Protein AF-A0A963IAZ7-F1 (afdb_monomer)

Nearest PDB structures (foldseek):
  5xg2-assembly1_A  TM=4.457E-01  e=1.368E-01  Pyrococcus yayanosii CH1
  3ja6-assembly1_I  TM=7.762E-01  e=6.039E+00  Escherichia coli
  7n6g-assembly1_3I  TM=4.933E-01  e=3.853E+00  Chlamydomonas reinhardtii
  8cqn-assembly1_B  TM=4.942E-01  e=5.664E+00  Borreliella burgdorferi B31

Sequence (107 aa):
PERSADKAARKADRAQAAAERQAQLAARRPLLKEADTLERKLAGWQAEKDGLDARLADPALYADSGKALLADLLKQQAELAAGMEAAELRWLEVHEALDALDAGVSD

Mean predicted aligned error: 5.57 Å

Solvent-accessible surface area (backbone atoms only — not comparable to full-atom values): 5883 Å² total; per-residue (Å²): 113,66,73,58,51,54,55,47,50,59,50,50,53,53,52,50,57,50,51,52,53,50,50,50,54,62,65,43,53,61,44,56,52,48,42,55,50,42,52,54,48,48,56,51,50,50,55,51,47,54,54,49,51,60,55,71,66,41,72,72,41,77,39,88,91,20,49,68,61,46,52,53,52,52,50,50,52,52,55,49,50,56,50,44,53,55,44,51,54,51,40,52,55,40,49,53,54,50,50,53,64,48,56,73,70,76,114

Radius of gyration: 25.83 Å; Cα contacts (8 Å, |Δi|>4): 39; chains: 1; bounding box: 61×17×74 Å

pLDDT: mean 92.7, std 9.27, range [46.81, 98.75]

Structure (mmCIF, N/CA/C/O backbone):
data_AF-A0A963IAZ7-F1
#
_entry.id   AF-A0A963IAZ7-F1
#
loop_
_atom_site.group_PDB
_atom_site.id
_atom_site.type_symbol
_atom_site.label_atom_id
_atom_site.label_alt_id
_atom_site.label_comp_id
_atom_site.label_asym_id
_atom_site.label_entity_id
_atom_site.label_seq_id
_atom_site.pdbx_PDB_ins_code
_atom_site.Cartn_x
_atom_site.Cartn_y
_atom_site.Cartn_z
_atom_site.occupancy
_atom_site.B_iso_or_equiv
_atom_site.auth_seq_id
_atom_site.auth_comp_id
_atom_site.auth_asym_id
_atom_site.auth_atom_id
_atom_site.pdbx_PDB_model_num
ATOM 1 N N . PRO A 1 1 ? -37.256 1.481 43.733 1.00 65.31 1 PRO A N 1
ATOM 2 C CA . PRO A 1 1 ? -35.995 2.261 43.615 1.00 65.31 1 PRO A CA 1
ATOM 3 C C . PRO A 1 1 ? -34.920 1.461 42.863 1.00 65.31 1 PRO A C 1
ATOM 5 O O . PRO A 1 1 ? -34.454 1.921 41.829 1.00 65.31 1 PRO A O 1
ATOM 8 N N . GLU A 1 2 ? -34.632 0.227 43.295 1.00 66.88 2 GLU A N 1
ATOM 9 C CA . GLU A 1 2 ? -33.607 -0.649 42.687 1.00 66.88 2 GLU A CA 1
ATOM 10 C C . GLU A 1 2 ? -33.863 -0.989 41.208 1.00 66.88 2 GLU A C 1
ATOM 12 O O . GLU A 1 2 ? -32.992 -0.783 40.372 1.00 66.88 2 GLU A O 1
ATOM 17 N N . ARG A 1 3 ? -35.097 -1.355 40.823 1.00 73.00 3 ARG A N 1
ATOM 18 C CA . ARG A 1 3 ? -35.445 -1.623 39.405 1.00 73.00 3 ARG A CA 1
ATOM 19 C C . ARG A 1 3 ? -35.225 -0.430 38.463 1.00 73.00 3 ARG A C 1
ATOM 21 O O . ARG A 1 3 ? -35.055 -0.619 37.261 1.00 73.00 3 ARG A O 1
ATOM 28 N N . SER A 1 4 ? -35.275 0.798 38.983 1.00 76.38 4 SER A N 1
ATOM 29 C CA . SER A 1 4 ? -35.010 2.007 38.192 1.00 76.38 4 SER A CA 1
ATOM 30 C C . SER A 1 4 ? -33.510 2.250 38.026 1.00 76.38 4 SER A C 1
ATOM 32 O O . SER A 1 4 ? -33.094 2.712 36.965 1.00 76.38 4 SER A O 1
ATOM 34 N N . ALA A 1 5 ? -32.710 1.907 39.041 1.00 78.88 5 ALA A N 1
ATOM 35 C CA . ALA A 1 5 ? -31.253 1.968 38.987 1.00 78.88 5 ALA A CA 1
ATOM 36 C C . ALA A 1 5 ? -30.694 0.918 38.008 1.00 78.88 5 ALA A C 1
ATOM 38 O O . ALA A 1 5 ? -29.917 1.271 37.126 1.00 78.88 5 ALA A O 1
ATOM 39 N N . ASP A 1 6 ? -31.208 -0.317 38.043 1.00 85.56 6 ASP A N 1
ATOM 40 C CA . ASP A 1 6 ? -30.862 -1.380 37.082 1.00 85.56 6 ASP A CA 1
ATOM 41 C C . ASP A 1 6 ? -31.161 -0.990 35.629 1.00 85.56 6 ASP A C 1
ATOM 43 O O . ASP A 1 6 ? -30.393 -1.270 34.706 1.00 85.56 6 ASP A O 1
ATOM 47 N N . LYS A 1 7 ? -32.300 -0.326 35.396 1.00 85.56 7 LYS A N 1
ATOM 48 C CA . LYS A 1 7 ? -32.687 0.128 34.055 1.00 85.56 7 LYS A CA 1
ATOM 49 C C . LYS A 1 7 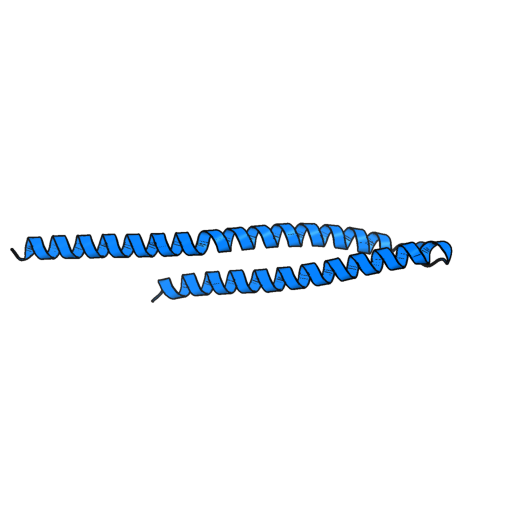? -31.776 1.249 33.550 1.00 85.56 7 LYS A C 1
ATOM 51 O O . LYS A 1 7 ? -31.504 1.307 32.349 1.00 85.56 7 LYS A O 1
ATOM 56 N N . ALA A 1 8 ? -31.327 2.128 34.447 1.00 87.25 8 ALA A N 1
ATOM 57 C CA . ALA A 1 8 ? -30.383 3.194 34.135 1.00 87.25 8 ALA A CA 1
ATOM 58 C C . ALA A 1 8 ? -28.985 2.634 33.829 1.00 87.25 8 ALA A C 1
ATOM 60 O O . ALA A 1 8 ? -28.422 3.003 32.800 1.00 87.25 8 ALA A O 1
ATOM 61 N N . ALA A 1 9 ? -28.492 1.680 34.629 1.00 89.38 9 ALA A N 1
ATOM 62 C CA . ALA A 1 9 ? -27.217 0.993 34.403 1.00 89.38 9 ALA A CA 1
ATOM 63 C C . ALA A 1 9 ? -27.180 0.307 33.027 1.00 89.38 9 ALA A C 1
ATOM 65 O O . ALA A 1 9 ? -26.381 0.673 32.173 1.00 89.38 9 ALA A O 1
ATOM 66 N N . ARG A 1 10 ? -28.177 -0.532 32.710 1.00 90.75 10 ARG A N 1
ATOM 67 C CA . ARG A 1 10 ? -28.272 -1.191 31.388 1.00 90.75 10 ARG A CA 1
ATOM 68 C C . ARG A 1 10 ? -28.386 -0.214 30.213 1.00 90.75 10 ARG A C 1
ATOM 70 O O . ARG A 1 10 ? -28.097 -0.563 29.067 1.00 90.75 10 ARG A O 1
ATOM 77 N N . LYS A 1 11 ? -28.926 0.990 30.433 1.00 90.88 11 LYS A N 1
ATOM 78 C CA . LYS A 1 11 ? -28.972 2.036 29.398 1.00 90.88 11 LYS A CA 1
ATOM 79 C C . LYS A 1 11 ? -27.588 2.659 29.204 1.00 90.88 11 LYS A C 1
ATOM 81 O O . LYS A 1 11 ? -27.221 2.875 28.052 1.00 90.88 11 LYS A O 1
ATOM 86 N N . ALA A 1 12 ? -26.861 2.918 30.288 1.00 91.44 12 ALA A N 1
ATOM 87 C CA . ALA A 1 12 ? -25.490 3.411 30.241 1.00 91.44 12 ALA A CA 1
ATOM 88 C C . ALA A 1 12 ? -24.565 2.406 29.538 1.00 91.44 12 ALA A C 1
ATOM 90 O O . ALA A 1 12 ? -23.913 2.790 28.573 1.00 91.44 12 ALA A O 1
ATOM 91 N N . ASP A 1 13 ? -24.631 1.118 29.892 1.00 91.56 13 ASP A N 1
ATOM 92 C CA . ASP A 1 13 ? -23.811 0.062 29.274 1.00 91.56 13 ASP A CA 1
ATOM 93 C C . ASP A 1 13 ? -24.028 -0.021 27.757 1.00 91.56 13 ASP A C 1
ATOM 95 O O . ASP A 1 13 ? -23.089 -0.099 26.968 1.00 91.56 13 ASP A O 1
ATOM 99 N N . ARG A 1 14 ? -25.289 0.063 27.310 1.00 91.94 14 ARG A N 1
ATOM 100 C CA . ARG A 1 14 ? -25.610 0.061 25.873 1.00 91.94 14 ARG A CA 1
ATOM 101 C C . ARG A 1 14 ? -25.107 1.303 25.148 1.00 91.94 14 ARG A C 1
ATOM 103 O O . ARG A 1 14 ? -24.723 1.194 23.986 1.00 91.94 14 ARG A O 1
ATOM 110 N N . ALA A 1 15 ? -25.159 2.466 25.795 1.00 93.56 15 ALA A N 1
ATOM 111 C CA . ALA A 1 15 ? -24.646 3.705 25.222 1.00 93.56 15 ALA A CA 1
ATOM 112 C C . ALA A 1 15 ? -23.117 3.657 25.103 1.00 93.56 15 ALA A C 1
ATOM 114 O O . ALA A 1 15 ? -22.587 4.007 24.052 1.00 93.56 15 ALA A O 1
ATOM 115 N N . GLN A 1 16 ? -22.443 3.141 26.132 1.00 92.62 16 GLN A N 1
ATOM 116 C CA . GLN A 1 16 ? -20.998 2.943 26.154 1.00 92.62 16 GLN A CA 1
ATOM 117 C C . GLN A 1 16 ? -20.551 1.989 25.038 1.00 92.62 16 GLN A C 1
ATOM 119 O O . GLN A 1 16 ? -19.769 2.377 24.174 1.00 92.62 16 GLN A O 1
ATOM 124 N N . ALA A 1 17 ? -21.167 0.807 24.948 1.00 90.50 17 ALA A N 1
ATOM 125 C CA . ALA A 1 17 ? -20.854 -0.160 23.896 1.00 90.50 17 ALA A CA 1
ATOM 126 C C . ALA A 1 17 ? -21.144 0.380 22.479 1.00 90.50 17 ALA A C 1
ATOM 128 O O . ALA A 1 17 ? -20.495 0.000 21.505 1.00 90.50 17 ALA A O 1
ATOM 129 N N . ALA A 1 18 ? -22.146 1.254 22.318 1.00 92.50 18 ALA A N 1
ATOM 130 C CA . ALA A 1 18 ? -22.413 1.907 21.036 1.00 92.50 18 ALA A CA 1
ATOM 131 C C . ALA A 1 18 ? -21.342 2.948 20.679 1.00 92.50 18 ALA A C 1
ATOM 133 O O . ALA A 1 18 ? -20.943 3.015 19.516 1.00 92.50 18 ALA A O 1
ATOM 134 N N . ALA A 1 19 ? -20.873 3.724 21.658 1.00 93.69 19 ALA A N 1
ATOM 135 C CA . ALA A 1 19 ? 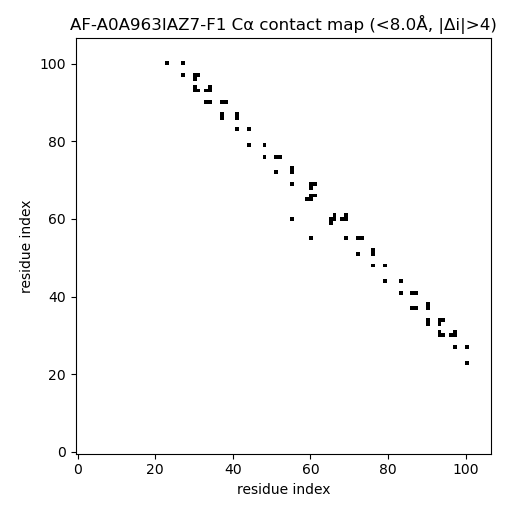-19.803 4.698 21.473 1.00 93.69 19 ALA A CA 1
ATOM 136 C C . ALA A 1 19 ? -18.473 4.016 21.118 1.00 93.69 19 ALA A C 1
ATOM 138 O O . ALA A 1 19 ? -17.803 4.450 20.184 1.00 93.69 19 ALA A O 1
ATOM 139 N N . GLU A 1 20 ? -18.139 2.907 21.781 1.00 92.25 20 GLU A N 1
ATOM 140 C CA . GLU A 1 20 ? -16.943 2.102 21.487 1.00 92.25 20 GLU A CA 1
ATOM 141 C C . GLU A 1 20 ? -16.960 1.573 20.049 1.00 92.25 20 GLU A C 1
ATOM 143 O O . GLU A 1 20 ? -16.012 1.799 19.296 1.00 92.25 20 GLU A O 1
ATOM 148 N N . ARG A 1 21 ? -18.080 0.982 19.608 1.00 91.19 21 ARG A N 1
ATOM 149 C CA . ARG A 1 21 ? -18.239 0.548 18.207 1.00 91.19 21 ARG A CA 1
ATOM 150 C C . ARG A 1 21 ? -18.111 1.705 17.216 1.00 91.19 21 ARG A C 1
ATOM 152 O O . ARG A 1 21 ? -17.510 1.546 16.157 1.00 91.19 21 ARG A O 1
ATOM 159 N N . GLN A 1 22 ? -18.679 2.871 17.527 1.00 94.88 22 GLN A N 1
ATOM 160 C CA . GLN A 1 22 ? -18.559 4.044 16.656 1.00 94.88 22 GLN A CA 1
ATOM 161 C C . GLN A 1 22 ? -17.117 4.555 16.573 1.00 94.88 22 GLN A C 1
ATOM 163 O O . GLN A 1 22 ? -16.662 4.878 15.475 1.00 94.88 22 GLN A O 1
ATOM 168 N N . ALA A 1 23 ? -16.397 4.593 17.695 1.00 93.94 23 ALA A N 1
ATOM 169 C CA . ALA A 1 23 ? -14.994 4.990 17.739 1.00 93.94 23 ALA A CA 1
ATOM 170 C C . ALA A 1 23 ? -14.113 4.032 16.922 1.00 93.94 23 ALA A C 1
ATOM 172 O O . ALA A 1 23 ? -13.300 4.485 16.117 1.00 93.94 23 ALA A O 1
ATOM 173 N N . GLN A 1 24 ? -14.339 2.721 17.040 1.00 92.81 24 GLN A N 1
ATOM 174 C CA . GLN A 1 24 ? -13.632 1.705 16.251 1.00 92.81 24 GLN A CA 1
ATOM 175 C C . GLN A 1 24 ? -13.880 1.872 14.749 1.00 92.81 24 GLN A C 1
ATOM 177 O O . GLN A 1 24 ? -12.938 1.920 13.958 1.00 92.81 24 GLN A O 1
ATOM 182 N N . LEU A 1 25 ? -15.143 2.023 14.336 1.00 95.19 25 LEU A N 1
ATOM 183 C CA . LEU A 1 25 ? -15.476 2.260 12.930 1.00 95.19 25 LEU A CA 1
ATOM 184 C C . LEU A 1 25 ? -14.839 3.554 12.410 1.00 95.19 25 LEU A C 1
ATOM 186 O O . LEU A 1 25 ? -14.358 3.590 11.277 1.00 95.19 25 LEU A O 1
ATOM 190 N N . ALA A 1 26 ? -14.818 4.615 13.219 1.00 96.69 26 ALA A N 1
ATOM 191 C CA . ALA A 1 26 ? -14.175 5.871 12.852 1.00 96.69 26 ALA A CA 1
ATOM 192 C C . ALA A 1 26 ? -12.657 5.712 12.664 1.00 96.69 26 ALA A C 1
ATOM 194 O O . ALA A 1 26 ? -12.121 6.264 11.704 1.00 96.69 26 ALA A O 1
ATOM 195 N N . ALA A 1 27 ? -11.992 4.923 13.515 1.00 96.25 27 ALA A N 1
ATOM 196 C CA . ALA A 1 27 ? -10.562 4.627 13.408 1.00 96.25 27 ALA A CA 1
ATOM 197 C C . ALA A 1 27 ? -10.221 3.747 12.188 1.00 96.25 27 ALA A C 1
ATOM 199 O O . ALA A 1 27 ? -9.225 3.993 11.512 1.00 96.25 27 ALA A O 1
ATOM 200 N N . ARG A 1 28 ? -11.072 2.768 11.852 1.00 97.88 28 ARG A N 1
ATOM 201 C CA . ARG A 1 28 ? -10.859 1.836 10.725 1.00 97.88 28 ARG A CA 1
ATOM 202 C C . ARG A 1 28 ? -11.024 2.467 9.349 1.00 97.88 28 ARG A C 1
ATOM 204 O O . ARG A 1 28 ? -10.284 2.149 8.424 1.00 97.88 28 ARG A O 1
ATOM 211 N N . ARG A 1 29 ? -12.024 3.336 9.180 1.00 98.19 29 ARG A N 1
ATOM 212 C CA . ARG A 1 29 ? -12.384 3.914 7.871 1.00 98.19 29 ARG A CA 1
ATOM 213 C C . ARG A 1 29 ? -11.212 4.546 7.104 1.00 98.19 29 ARG A C 1
ATOM 215 O O . ARG A 1 29 ? -11.120 4.268 5.908 1.00 98.19 29 ARG A O 1
ATOM 222 N N . PRO A 1 30 ? -10.344 5.382 7.708 1.00 98.44 30 PRO A N 1
ATOM 223 C CA . PRO A 1 30 ? -9.195 5.926 6.987 1.00 98.44 30 PRO A CA 1
ATOM 224 C C . PRO A 1 30 ? -8.190 4.845 6.574 1.00 98.44 30 PRO A C 1
ATOM 226 O O . PRO A 1 30 ? -7.713 4.900 5.446 1.00 98.44 30 PRO A O 1
ATOM 229 N N . LEU A 1 31 ? -7.937 3.843 7.422 1.00 98.50 31 LEU A N 1
ATOM 230 C CA . LEU A 1 31 ? -7.002 2.750 7.136 1.00 98.50 31 LEU A CA 1
ATOM 231 C C . LEU A 1 31 ? -7.492 1.866 5.982 1.00 98.50 31 LEU A C 1
ATOM 233 O O . LEU A 1 31 ? -6.750 1.612 5.044 1.00 98.50 31 LEU A O 1
ATOM 237 N N . LEU A 1 32 ? -8.775 1.488 5.978 1.00 98.62 32 LEU A N 1
ATOM 238 C CA . LEU A 1 32 ? -9.369 0.730 4.867 1.00 98.62 32 LEU A CA 1
ATOM 239 C C . LEU A 1 32 ? -9.293 1.497 3.540 1.00 98.62 32 LEU A C 1
ATOM 241 O O . LEU A 1 32 ? -9.028 0.918 2.490 1.00 98.62 32 LEU A O 1
ATOM 245 N N . LYS A 1 33 ? -9.519 2.815 3.582 1.00 98.75 33 LYS A N 1
ATOM 246 C CA . LYS A 1 33 ? -9.392 3.669 2.397 1.00 98.75 33 LYS A CA 1
ATOM 247 C C . LYS A 1 33 ? -7.942 3.748 1.917 1.00 98.75 33 LYS A C 1
ATOM 249 O O . LYS A 1 33 ? -7.700 3.779 0.711 1.00 98.75 33 LYS A O 1
ATOM 254 N N . GLU A 1 34 ? -6.997 3.830 2.845 1.00 98.69 34 GLU A N 1
ATOM 255 C CA . GLU A 1 34 ? -5.574 3.848 2.531 1.00 98.69 34 GLU A CA 1
ATOM 256 C C . GLU A 1 34 ? -5.132 2.526 1.891 1.00 98.69 34 GLU A C 1
ATOM 258 O O . GLU A 1 34 ? -4.515 2.569 0.830 1.00 98.69 34 GLU A O 1
ATOM 263 N N . ALA A 1 35 ? -5.540 1.380 2.447 1.00 98.62 35 ALA A N 1
ATOM 264 C CA . ALA A 1 35 ? -5.275 0.060 1.874 1.00 98.62 35 ALA A CA 1
ATOM 265 C C . ALA A 1 35 ? -5.792 -0.061 0.428 1.00 98.62 35 ALA A C 1
ATOM 267 O O . ALA A 1 35 ? -5.004 -0.354 -0.468 1.00 98.62 35 ALA A O 1
ATOM 268 N N . ASP A 1 36 ? -7.066 0.273 0.166 1.00 98.75 36 ASP A N 1
ATOM 269 C CA . ASP A 1 36 ? -7.640 0.248 -1.198 1.00 98.75 36 ASP A CA 1
ATOM 270 C C . ASP A 1 36 ? -6.899 1.204 -2.152 1.00 98.75 36 ASP A C 1
ATOM 272 O O . ASP A 1 36 ? -6.676 0.895 -3.323 1.00 98.75 36 ASP A O 1
ATOM 276 N N . THR A 1 37 ? -6.460 2.364 -1.652 1.00 98.75 37 THR A N 1
ATOM 277 C CA . THR A 1 37 ? -5.673 3.313 -2.454 1.00 98.75 37 THR A CA 1
ATOM 278 C C . THR A 1 37 ? -4.311 2.728 -2.828 1.00 98.75 37 THR A C 1
ATOM 280 O O . THR A 1 37 ? -3.893 2.851 -3.982 1.00 98.75 37 THR A O 1
ATOM 283 N N . LEU A 1 38 ? -3.621 2.095 -1.877 1.00 98.69 38 LEU A N 1
ATOM 284 C CA . LEU A 1 38 ? -2.322 1.460 -2.099 1.00 98.69 38 LEU A CA 1
ATOM 285 C C . LEU A 1 38 ? -2.444 0.277 -3.062 1.00 98.69 38 LEU A C 1
ATOM 287 O O . LEU A 1 38 ? -1.652 0.191 -3.994 1.00 98.69 38 LEU A O 1
ATOM 291 N N . GLU A 1 39 ? -3.471 -0.561 -2.921 1.00 98.69 39 GLU A N 1
ATOM 292 C CA . GLU A 1 39 ? -3.734 -1.691 -3.824 1.00 98.69 39 GLU A CA 1
ATOM 293 C C . GLU A 1 39 ? -3.939 -1.235 -5.270 1.00 98.69 39 GLU A C 1
ATOM 295 O O . GLU A 1 39 ? -3.314 -1.762 -6.192 1.00 98.69 39 GLU A O 1
ATOM 300 N N . ARG A 1 40 ? -4.764 -0.202 -5.486 1.00 98.69 40 ARG A N 1
ATOM 301 C CA . ARG A 1 40 ? -4.975 0.370 -6.827 1.00 98.69 40 ARG A CA 1
ATOM 302 C C . ARG A 1 40 ? -3.691 0.948 -7.406 1.00 98.69 40 ARG A C 1
ATOM 304 O O . ARG A 1 40 ? -3.442 0.805 -8.603 1.00 98.69 40 ARG A O 1
ATOM 311 N N . LYS A 1 41 ? -2.891 1.610 -6.568 1.00 98.31 41 LYS A N 1
ATOM 312 C CA . LYS A 1 41 ? -1.616 2.203 -6.973 1.00 98.31 41 LYS A CA 1
ATOM 313 C C . LYS A 1 41 ? -0.611 1.127 -7.378 1.00 98.31 41 LYS A C 1
ATOM 315 O O . LYS A 1 41 ? -0.032 1.230 -8.453 1.00 98.31 41 LYS A O 1
ATOM 320 N N . LEU A 1 42 ? -0.463 0.087 -6.559 1.00 98.62 42 LEU A N 1
ATOM 321 C CA . LEU A 1 42 ? 0.398 -1.063 -6.831 1.00 98.62 42 LEU A CA 1
ATOM 322 C C . LEU A 1 42 ? -0.017 -1.780 -8.118 1.00 98.62 42 LEU A C 1
ATOM 324 O O . LEU A 1 42 ? 0.838 -2.070 -8.946 1.00 98.62 42 LEU A O 1
ATOM 328 N N . ALA A 1 43 ? -1.318 -1.983 -8.344 1.00 98.38 43 ALA A N 1
ATOM 329 C CA . ALA A 1 43 ? -1.810 -2.576 -9.587 1.00 98.38 43 ALA A CA 1
ATOM 330 C C . ALA A 1 43 ? -1.479 -1.719 -10.826 1.00 98.38 43 ALA A C 1
ATOM 332 O O . ALA A 1 43 ? -1.072 -2.254 -11.857 1.00 98.38 43 ALA A O 1
ATOM 333 N N . GLY A 1 44 ? -1.624 -0.391 -10.728 1.00 98.44 44 GLY A N 1
ATOM 334 C CA . GLY A 1 44 ? -1.245 0.532 -11.803 1.00 98.44 44 GLY A CA 1
ATOM 335 C C . GLY A 1 44 ? 0.256 0.499 -12.093 1.00 98.44 44 GLY A C 1
ATOM 336 O O . GLY A 1 44 ? 0.665 0.343 -13.241 1.00 98.44 44 GLY A O 1
ATOM 337 N N . TRP A 1 45 ? 1.074 0.557 -11.046 1.00 98.56 45 TRP A N 1
ATOM 338 C CA . TRP A 1 45 ? 2.526 0.471 -11.159 1.00 98.56 45 TRP A CA 1
ATOM 339 C C . TRP A 1 45 ? 3.015 -0.878 -11.677 1.00 98.56 45 TRP A C 1
ATOM 341 O O . TRP A 1 45 ? 3.946 -0.908 -12.474 1.00 98.56 45 TRP A O 1
ATOM 351 N N . GLN A 1 46 ? 2.364 -1.984 -11.321 1.00 98.06 46 GLN A N 1
ATOM 352 C CA . GLN A 1 46 ? 2.686 -3.284 -11.901 1.00 98.06 46 GLN A CA 1
ATOM 353 C C . GLN A 1 46 ? 2.457 -3.286 -13.420 1.00 98.06 46 GLN A C 1
ATOM 355 O O . GLN A 1 46 ? 3.315 -3.748 -14.165 1.00 98.06 46 GLN A O 1
ATOM 360 N N . ALA A 1 47 ? 1.353 -2.702 -13.897 1.00 98.31 47 ALA A N 1
ATOM 361 C CA . ALA A 1 47 ? 1.099 -2.580 -15.333 1.00 98.31 47 ALA A CA 1
ATOM 362 C C . ALA A 1 47 ? 2.120 -1.663 -16.038 1.00 98.31 47 ALA A C 1
ATOM 364 O O . ALA A 1 47 ? 2.558 -1.959 -17.152 1.00 98.31 47 ALA A O 1
ATOM 365 N N . GLU A 1 48 ? 2.531 -0.564 -15.396 1.00 98.06 48 GLU A N 1
ATOM 366 C CA . GLU A 1 48 ? 3.606 0.302 -15.900 1.00 98.06 48 GLU A CA 1
ATOM 367 C C . GLU A 1 48 ? 4.942 -0.448 -15.983 1.00 98.06 48 GLU A C 1
ATOM 369 O O . GLU A 1 48 ? 5.640 -0.357 -16.998 1.00 98.06 48 GLU A O 1
ATOM 374 N N . LYS A 1 49 ? 5.269 -1.233 -14.951 1.00 97.88 49 LYS A N 1
ATOM 375 C CA . LYS A 1 49 ? 6.475 -2.058 -14.893 1.00 97.88 49 LYS A CA 1
ATOM 376 C C . LYS A 1 49 ? 6.490 -3.081 -16.023 1.00 97.88 49 LYS A C 1
ATOM 378 O O . LYS A 1 49 ? 7.485 -3.167 -16.734 1.00 97.88 49 LYS A O 1
ATOM 383 N N . ASP A 1 50 ? 5.386 -3.790 -16.243 1.00 97.81 50 ASP A N 1
ATOM 384 C CA . ASP A 1 50 ? 5.272 -4.773 -17.326 1.00 97.81 50 ASP A CA 1
ATOM 385 C C . ASP A 1 50 ? 5.494 -4.118 -18.703 1.00 97.81 50 ASP A C 1
ATOM 387 O O . ASP A 1 50 ? 6.161 -4.678 -19.577 1.00 97.81 50 ASP A O 1
ATOM 391 N N . GLY A 1 51 ? 4.993 -2.891 -18.891 1.00 97.38 51 GLY A N 1
ATOM 392 C CA . GLY A 1 51 ? 5.232 -2.101 -20.099 1.00 97.38 51 GLY A CA 1
ATOM 393 C C . GLY A 1 51 ? 6.695 -1.676 -20.273 1.00 97.38 51 GLY A C 1
ATOM 394 O O . GLY A 1 51 ? 7.220 -1.719 -21.389 1.00 97.38 51 GLY A O 1
ATOM 395 N N . LEU A 1 52 ? 7.371 -1.279 -19.191 1.00 97.06 52 LEU A N 1
ATOM 396 C CA . LEU A 1 52 ? 8.804 -0.967 -19.211 1.00 97.06 52 LEU A CA 1
ATOM 397 C C . LEU A 1 52 ? 9.644 -2.210 -19.511 1.00 97.0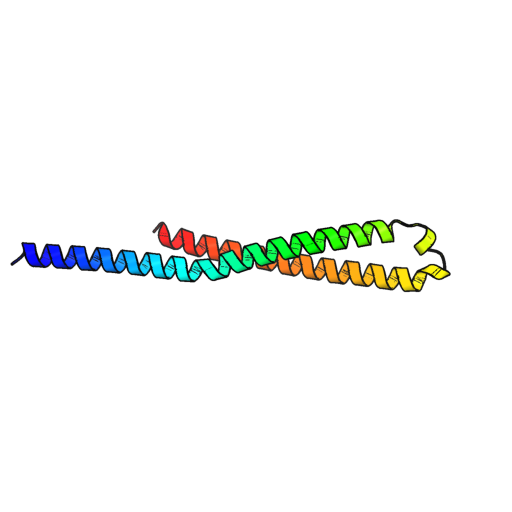6 52 LEU A C 1
ATOM 399 O O . LEU A 1 52 ? 10.527 -2.143 -20.366 1.00 97.06 52 LEU A O 1
ATOM 403 N N . ASP A 1 53 ? 9.334 -3.339 -18.879 1.00 96.75 53 ASP A N 1
ATOM 404 C CA . ASP A 1 53 ? 10.028 -4.614 -19.073 1.00 96.75 53 ASP A CA 1
ATOM 405 C C . ASP A 1 53 ? 9.898 -5.096 -20.524 1.00 96.75 53 ASP A C 1
ATOM 407 O O . ASP A 1 53 ? 10.890 -5.488 -21.142 1.00 96.75 53 ASP A O 1
ATOM 411 N N . ALA A 1 54 ? 8.701 -4.986 -21.112 1.00 96.62 54 ALA A N 1
ATOM 412 C CA . ALA A 1 54 ? 8.471 -5.323 -22.516 1.00 96.62 54 ALA A CA 1
ATOM 413 C C . ALA A 1 54 ? 9.295 -4.448 -23.473 1.00 96.62 54 ALA A C 1
ATOM 415 O O . ALA A 1 54 ? 9.798 -4.943 -24.482 1.00 96.62 54 ALA A O 1
ATOM 416 N N . ARG A 1 55 ? 9.460 -3.156 -23.160 1.00 94.88 55 ARG A N 1
ATOM 417 C CA . ARG A 1 55 ? 10.321 -2.259 -23.943 1.00 94.88 55 ARG A CA 1
ATOM 418 C C . ARG A 1 55 ? 11.785 -2.637 -23.780 1.00 94.88 55 ARG A C 1
ATOM 420 O O . ARG A 1 55 ? 12.468 -2.781 -24.782 1.00 94.88 55 ARG A O 1
ATOM 427 N N . LEU A 1 56 ? 12.247 -2.825 -22.545 1.00 95.69 56 LEU A N 1
ATOM 428 C CA . LEU A 1 56 ? 13.630 -3.193 -22.222 1.00 95.69 56 LEU A CA 1
ATOM 429 C C . LEU A 1 56 ? 14.050 -4.544 -22.819 1.00 95.69 56 LEU A C 1
ATOM 431 O O . LEU A 1 56 ? 15.238 -4.771 -23.022 1.00 95.69 56 LEU A O 1
ATOM 435 N N . ALA A 1 57 ? 13.095 -5.416 -23.145 1.00 94.50 57 ALA A N 1
ATOM 436 C CA . ALA A 1 57 ? 13.357 -6.670 -23.839 1.00 94.50 57 ALA A CA 1
ATOM 437 C C . ALA A 1 57 ? 13.747 -6.504 -25.324 1.00 94.50 57 ALA A C 1
ATOM 439 O O . ALA A 1 57 ? 14.202 -7.478 -25.924 1.00 94.50 57 ALA A O 1
ATOM 440 N N . ASP A 1 58 ? 13.584 -5.318 -25.930 1.00 93.44 58 ASP A N 1
ATOM 441 C CA . ASP A 1 58 ? 13.959 -5.067 -27.328 1.00 93.44 58 ASP A CA 1
ATOM 442 C C . ASP A 1 58 ? 15.493 -5.041 -27.504 1.00 93.44 58 ASP A C 1
ATOM 444 O O . ASP A 1 58 ? 16.157 -4.113 -27.025 1.00 93.44 58 ASP A O 1
ATOM 448 N N . PRO A 1 59 ? 16.093 -5.993 -28.249 1.00 90.25 59 PRO A N 1
ATOM 449 C CA . PRO A 1 59 ? 17.534 -6.014 -28.489 1.00 90.25 59 PRO A CA 1
ATOM 450 C C . PRO A 1 59 ? 18.061 -4.758 -29.202 1.00 90.25 59 PRO A C 1
ATOM 452 O O . PRO A 1 59 ? 19.235 -4.414 -29.041 1.00 90.25 59 PRO A O 1
ATOM 455 N N . ALA A 1 60 ? 17.220 -4.052 -29.970 1.00 89.12 60 ALA A N 1
ATOM 456 C CA . ALA A 1 60 ? 17.613 -2.837 -30.684 1.00 89.12 60 ALA A CA 1
ATOM 457 C C . ALA A 1 60 ? 17.976 -1.677 -29.738 1.00 89.12 60 ALA A C 1
ATOM 459 O O . ALA A 1 60 ? 18.770 -0.810 -30.115 1.00 89.12 60 ALA A O 1
ATOM 460 N N . LEU A 1 61 ? 17.470 -1.679 -28.496 1.00 89.50 61 LEU A N 1
ATOM 461 C CA . LEU A 1 61 ? 17.811 -0.674 -27.478 1.00 89.50 61 LEU A CA 1
ATOM 462 C C . LEU A 1 61 ? 19.283 -0.704 -27.063 1.00 89.50 61 LEU A C 1
ATOM 464 O O . LEU A 1 61 ? 19.809 0.303 -26.590 1.00 89.50 61 LEU A O 1
ATOM 468 N N . TYR A 1 62 ? 19.954 -1.840 -27.246 1.00 88.50 62 TYR A N 1
ATOM 469 C CA . TYR A 1 62 ? 21.340 -2.034 -26.827 1.00 88.50 62 TYR A CA 1
ATOM 470 C C . TYR A 1 62 ? 22.361 -1.619 -27.897 1.00 88.50 62 TYR A C 1
ATOM 472 O O . TYR A 1 62 ? 23.567 -1.658 -27.646 1.00 88.50 62 TYR A O 1
ATOM 480 N N . ALA A 1 63 ? 21.903 -1.182 -29.075 1.00 90.00 63 ALA A N 1
ATOM 481 C CA . ALA A 1 63 ? 22.755 -0.524 -30.060 1.00 90.00 63 ALA A CA 1
ATOM 482 C C . ALA A 1 63 ? 23.202 0.868 -29.568 1.00 90.00 63 ALA A C 1
ATOM 484 O O . ALA A 1 63 ? 22.539 1.493 -28.740 1.00 90.00 63 ALA A O 1
ATOM 485 N N . ASP A 1 64 ? 24.305 1.402 -30.106 1.00 75.88 64 ASP A N 1
ATOM 486 C CA . ASP A 1 64 ? 24.869 2.694 -29.668 1.00 75.88 64 ASP A CA 1
ATOM 487 C C . ASP A 1 64 ? 23.870 3.863 -29.745 1.00 75.88 64 ASP A C 1
ATOM 489 O O . ASP A 1 64 ? 23.886 4.747 -28.889 1.00 75.88 64 ASP A O 1
ATOM 493 N N . SER A 1 65 ? 22.949 3.840 -30.713 1.00 82.81 65 SER A N 1
ATOM 494 C CA . SER A 1 65 ? 21.878 4.836 -30.856 1.00 82.81 65 SER A CA 1
ATOM 495 C C . SER A 1 65 ? 20.789 4.753 -29.776 1.00 82.81 65 SER A C 1
ATOM 497 O O . SER A 1 65 ? 20.025 5.702 -29.620 1.00 82.81 65 SER A O 1
ATOM 499 N N . GLY A 1 66 ? 20.696 3.639 -29.044 1.00 84.19 66 GLY A N 1
ATOM 500 C CA . GLY A 1 66 ? 19.674 3.379 -28.025 1.00 84.19 66 GLY A CA 1
ATOM 501 C C . GLY A 1 66 ? 20.114 3.656 -26.584 1.00 84.19 66 GLY A C 1
ATOM 502 O O . GLY A 1 66 ? 19.270 3.691 -25.693 1.00 84.19 66 GLY A O 1
ATOM 503 N N . LYS A 1 67 ? 21.406 3.918 -26.334 1.00 88.56 67 LYS A N 1
ATOM 504 C CA . LYS A 1 67 ? 21.976 4.011 -24.974 1.00 88.56 67 LYS A CA 1
ATOM 505 C C . LYS A 1 67 ? 21.317 5.053 -24.065 1.00 88.56 67 LYS A C 1
ATOM 507 O O . LYS A 1 67 ? 21.124 4.776 -22.885 1.00 88.56 67 LYS A O 1
ATOM 512 N N . ALA A 1 68 ? 20.976 6.231 -24.592 1.00 92.00 68 ALA A N 1
ATOM 513 C CA . ALA A 1 68 ? 20.309 7.272 -23.804 1.00 92.00 68 ALA A CA 1
ATOM 514 C C . ALA A 1 68 ? 18.904 6.828 -23.368 1.00 92.00 68 ALA A C 1
ATOM 516 O O . ALA A 1 68 ? 18.570 6.887 -22.190 1.00 92.00 68 ALA A O 1
ATOM 517 N N . LEU A 1 69 ? 18.125 6.283 -24.308 1.00 93.19 69 LEU A N 1
ATOM 518 C CA . LEU A 1 69 ? 16.795 5.751 -24.027 1.00 93.19 69 LEU A CA 1
ATOM 519 C C . LEU A 1 69 ? 16.852 4.562 -23.056 1.00 93.19 69 LEU A C 1
ATOM 521 O O . LEU A 1 69 ? 16.039 4.484 -22.143 1.00 93.19 69 LEU A O 1
ATOM 525 N N . LEU A 1 70 ? 17.823 3.660 -23.217 1.00 95.31 70 LEU A N 1
ATOM 526 C CA . LEU A 1 70 ? 18.036 2.538 -22.302 1.00 95.31 70 LEU A CA 1
ATOM 527 C C . LEU A 1 70 ? 18.295 3.021 -20.866 1.00 95.31 70 LEU A C 1
ATOM 529 O O . LEU A 1 70 ? 17.686 2.504 -19.931 1.00 95.31 70 LEU A O 1
ATOM 533 N N . ALA A 1 71 ? 19.159 4.024 -20.688 1.00 94.81 71 ALA A N 1
ATOM 534 C CA . ALA A 1 71 ? 19.439 4.596 -19.373 1.00 94.81 71 ALA A CA 1
ATOM 535 C C . ALA A 1 71 ? 18.183 5.213 -18.733 1.00 94.81 71 ALA A C 1
ATOM 537 O O . ALA A 1 71 ? 17.920 4.977 -17.552 1.00 94.81 71 ALA A O 1
ATOM 538 N N . ASP A 1 72 ? 17.379 5.938 -19.515 1.00 96.69 72 ASP A N 1
ATOM 539 C CA . ASP A 1 72 ? 16.127 6.530 -19.037 1.00 96.69 72 ASP A CA 1
ATOM 540 C C . ASP A 1 72 ? 15.100 5.465 -18.626 1.00 96.69 72 ASP A C 1
ATOM 542 O O . ASP A 1 72 ? 14.431 5.616 -17.603 1.00 96.69 72 ASP A O 1
ATOM 546 N N . LEU A 1 73 ? 14.986 4.371 -19.388 1.00 96.62 73 LEU A N 1
ATOM 547 C CA . LEU A 1 73 ? 14.074 3.267 -19.075 1.00 96.62 73 LEU A CA 1
ATOM 548 C C . LEU A 1 73 ? 14.490 2.510 -17.813 1.00 96.62 73 LEU A C 1
ATOM 550 O O . LEU A 1 73 ? 13.643 2.219 -16.972 1.00 96.62 73 LEU A O 1
ATOM 554 N N . LEU A 1 74 ? 15.786 2.236 -17.648 1.00 96.38 74 LEU A N 1
ATOM 555 C CA . LEU A 1 74 ? 16.311 1.594 -16.439 1.00 96.38 74 LEU A CA 1
ATOM 556 C C . LEU A 1 74 ? 16.120 2.477 -15.203 1.00 96.38 74 LEU A C 1
ATOM 558 O O . LEU A 1 74 ? 15.776 1.976 -14.134 1.00 96.38 74 LEU A O 1
ATOM 562 N N . LYS A 1 75 ? 16.290 3.797 -15.349 1.00 97.88 75 LYS A N 1
ATOM 563 C CA . LYS A 1 75 ? 16.013 4.749 -14.271 1.00 97.88 75 LYS A CA 1
ATOM 564 C C . LYS A 1 75 ? 14.537 4.718 -13.864 1.00 97.88 75 LYS A C 1
ATOM 566 O O . LYS A 1 75 ? 14.251 4.607 -12.677 1.00 97.88 75 LYS A O 1
ATOM 571 N N . GLN A 1 76 ? 13.620 4.758 -14.832 1.00 98.00 76 GLN A N 1
ATOM 572 C CA . GLN A 1 76 ? 12.179 4.663 -14.563 1.00 98.00 76 GLN A CA 1
ATOM 573 C C . GLN A 1 76 ? 11.816 3.341 -13.878 1.00 98.00 76 GLN A C 1
ATOM 575 O O . GLN A 1 76 ? 11.071 3.350 -12.904 1.00 98.00 76 GLN A O 1
ATOM 580 N N . GLN A 1 77 ? 12.377 2.215 -14.334 1.00 98.00 77 GLN A N 1
ATOM 581 C CA . GLN A 1 77 ? 12.149 0.905 -13.717 1.00 98.00 77 GLN A CA 1
ATOM 582 C C . GLN A 1 77 ? 12.626 0.874 -12.255 1.00 98.00 77 GLN A C 1
ATOM 584 O O . GLN A 1 77 ? 11.916 0.357 -11.395 1.00 98.00 77 GLN A O 1
ATOM 589 N N . ALA A 1 78 ? 13.792 1.458 -11.956 1.00 98.00 78 ALA A N 1
ATOM 590 C CA . ALA A 1 78 ? 14.328 1.523 -10.596 1.00 98.00 78 ALA A CA 1
ATOM 591 C C . ALA A 1 78 ? 13.494 2.427 -9.671 1.00 98.00 78 ALA A C 1
ATOM 593 O O . ALA A 1 78 ? 13.216 2.056 -8.531 1.00 98.00 78 ALA A O 1
ATOM 594 N N . GLU A 1 79 ? 13.068 3.596 -10.156 1.00 98.25 79 GLU A N 1
ATOM 595 C CA . GLU A 1 79 ? 12.197 4.511 -9.405 1.00 98.25 79 GLU A CA 1
ATOM 596 C C . GLU A 1 79 ? 10.831 3.874 -9.116 1.00 98.25 79 GLU A C 1
ATOM 598 O O . GLU A 1 79 ? 10.317 3.985 -8.001 1.00 98.25 79 GLU A O 1
ATOM 603 N N . LEU A 1 80 ? 10.272 3.164 -10.098 1.00 98.25 80 LEU A N 1
ATOM 604 C CA . LEU A 1 80 ? 9.012 2.445 -9.961 1.00 98.25 80 LEU A CA 1
ATOM 605 C C . LEU A 1 80 ? 9.123 1.305 -8.944 1.00 98.25 80 LEU A C 1
ATOM 607 O O . LEU A 1 80 ? 8.279 1.209 -8.057 1.00 98.25 80 LEU A O 1
ATOM 611 N N . ALA A 1 81 ? 10.188 0.500 -9.019 1.00 98.12 81 ALA A N 1
ATOM 612 C CA . ALA A 1 81 ? 10.445 -0.581 -8.068 1.00 98.12 81 ALA A CA 1
ATOM 613 C C . ALA A 1 81 ? 10.566 -0.057 -6.628 1.00 98.12 81 ALA A C 1
ATOM 615 O O . ALA A 1 81 ? 9.876 -0.549 -5.739 1.00 98.12 81 ALA A O 1
ATOM 616 N N . ALA A 1 82 ? 11.349 1.004 -6.407 1.00 98.50 82 ALA A N 1
ATOM 617 C CA . ALA A 1 82 ? 11.471 1.627 -5.088 1.00 98.50 82 ALA A CA 1
ATOM 618 C C . ALA A 1 82 ? 10.130 2.192 -4.581 1.00 98.50 82 ALA A C 1
ATOM 620 O O . ALA A 1 82 ? 9.813 2.109 -3.392 1.00 98.50 82 ALA A O 1
ATOM 621 N N . GLY A 1 83 ? 9.320 2.762 -5.481 1.00 98.44 83 GLY A N 1
ATOM 622 C CA . GLY A 1 83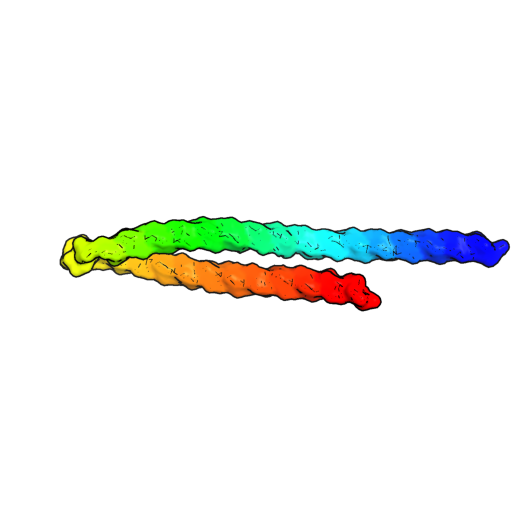 ? 7.974 3.227 -5.160 1.00 98.44 83 GLY A CA 1
ATOM 623 C C . GLY A 1 83 ? 7.043 2.091 -4.735 1.00 98.44 83 GLY A C 1
ATOM 624 O O . GLY A 1 83 ? 6.318 2.243 -3.748 1.00 98.44 83 GLY A O 1
ATOM 625 N N . MET A 1 84 ? 7.076 0.968 -5.457 1.00 98.62 84 MET A N 1
ATOM 626 C CA . MET A 1 84 ? 6.290 -0.230 -5.155 1.00 98.62 84 MET A CA 1
ATOM 627 C C . MET A 1 84 ? 6.684 -0.826 -3.803 1.00 98.62 84 MET A C 1
ATOM 629 O O . MET A 1 84 ? 5.804 -0.993 -2.966 1.00 98.62 84 MET A O 1
ATOM 633 N N . GLU A 1 85 ? 7.980 -1.0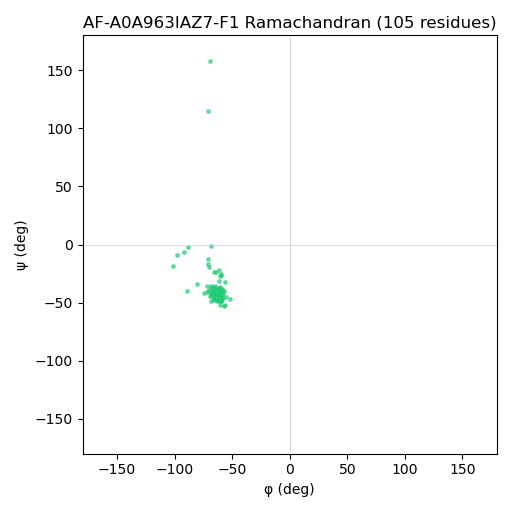15 -3.534 1.00 98.69 85 GLU A N 1
ATOM 634 C CA . GLU A 1 85 ? 8.473 -1.519 -2.241 1.00 98.69 85 GLU A CA 1
ATOM 635 C C . GLU A 1 85 ? 7.986 -0.657 -1.064 1.00 98.69 85 GLU A C 1
ATOM 637 O O . GLU A 1 85 ? 7.487 -1.168 -0.060 1.00 98.69 85 GLU A O 1
ATOM 642 N N . ALA A 1 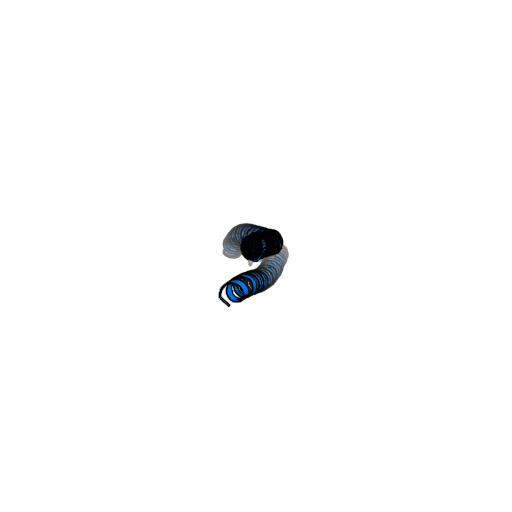86 ? 8.062 0.672 -1.194 1.00 98.69 86 ALA A N 1
ATOM 643 C CA . ALA A 1 86 ? 7.582 1.582 -0.157 1.00 98.69 86 ALA A CA 1
ATOM 644 C C . ALA A 1 86 ? 6.057 1.498 0.045 1.00 98.69 86 ALA A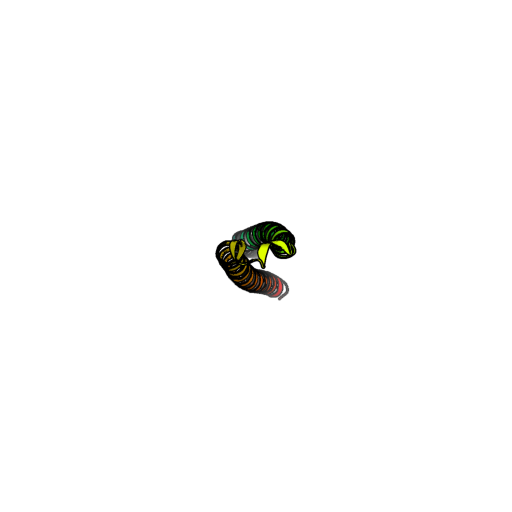 C 1
ATOM 646 O O . ALA A 1 86 ? 5.570 1.597 1.174 1.00 98.69 86 ALA A O 1
ATOM 647 N N . ALA A 1 87 ? 5.289 1.327 -1.035 1.00 98.62 87 ALA A N 1
ATOM 648 C CA . ALA A 1 87 ? 3.839 1.175 -0.951 1.00 98.62 87 ALA A CA 1
ATOM 649 C C . ALA A 1 87 ? 3.424 -0.188 -0.378 1.00 98.62 87 ALA A C 1
ATOM 651 O O . ALA A 1 87 ? 2.460 -0.236 0.381 1.00 98.62 87 ALA A O 1
ATOM 652 N N . GLU A 1 88 ? 4.152 -1.261 -0.687 1.00 98.75 88 GLU A N 1
ATOM 653 C CA . GLU A 1 88 ? 3.953 -2.595 -0.108 1.00 98.75 88 GLU A CA 1
ATOM 654 C C . GLU A 1 88 ? 4.231 -2.593 1.394 1.00 98.75 88 GLU A C 1
ATOM 656 O O . GLU A 1 88 ? 3.405 -3.074 2.170 1.00 98.75 88 GLU A O 1
ATOM 661 N N . LEU A 1 89 ? 5.338 -1.975 1.824 1.00 98.69 89 LEU A N 1
ATOM 662 C CA . LEU A 1 89 ? 5.635 -1.812 3.246 1.00 98.69 89 LEU A CA 1
ATOM 663 C C . LEU A 1 89 ? 4.517 -1.038 3.952 1.00 98.69 89 LEU A C 1
ATOM 665 O O . LEU A 1 89 ? 4.011 -1.479 4.982 1.00 98.69 89 LEU A O 1
ATOM 669 N N . ARG A 1 90 ? 4.070 0.079 3.365 1.00 98.62 90 ARG A N 1
ATOM 670 C CA . ARG A 1 90 ? 2.968 0.857 3.936 1.00 98.62 90 ARG A CA 1
ATOM 671 C C . ARG A 1 90 ? 1.662 0.062 3.981 1.00 98.62 90 ARG A C 1
ATOM 673 O O . ARG A 1 90 ? 0.903 0.194 4.936 1.00 98.62 90 ARG A O 1
ATOM 680 N N . TRP A 1 91 ? 1.386 -0.749 2.962 1.00 98.75 91 TRP A N 1
ATOM 681 C CA . TRP A 1 91 ? 0.203 -1.605 2.922 1.00 98.75 91 TRP A CA 1
ATOM 682 C C . TRP A 1 91 ? 0.228 -2.622 4.069 1.00 98.75 91 TRP A C 1
ATOM 684 O O . TRP A 1 91 ? -0.776 -2.755 4.767 1.00 98.75 91 TRP A O 1
ATOM 694 N N . LEU A 1 92 ? 1.379 -3.250 4.339 1.00 98.69 92 LEU A N 1
ATOM 695 C CA . LEU A 1 92 ? 1.551 -4.153 5.483 1.00 98.69 92 LEU A CA 1
ATOM 696 C C . LEU A 1 92 ? 1.291 -3.440 6.816 1.00 98.69 92 LEU A C 1
ATOM 698 O O . LEU A 1 92 ? 0.480 -3.915 7.605 1.00 98.69 92 LEU A O 1
ATOM 702 N N . GLU A 1 93 ? 1.883 -2.263 7.036 1.00 98.69 93 GLU A N 1
ATOM 703 C CA . GLU A 1 93 ? 1.659 -1.469 8.257 1.00 98.69 93 GLU A CA 1
ATOM 704 C C . GLU A 1 93 ? 0.181 -1.094 8.466 1.00 98.69 93 GLU A C 1
ATOM 706 O O . GLU A 1 93 ? -0.314 -1.051 9.595 1.00 98.69 93 GLU A O 1
ATOM 711 N N . VAL A 1 94 ? -0.539 -0.780 7.383 1.00 98.69 94 VAL A N 1
ATOM 712 C CA . VAL A 1 94 ? -1.972 -0.457 7.440 1.00 98.69 94 VAL A CA 1
ATOM 713 C C . VAL A 1 94 ? -2.785 -1.675 7.870 1.00 98.69 94 VAL A C 1
ATOM 715 O O . VAL A 1 94 ? -3.687 -1.529 8.698 1.00 98.69 94 VAL A O 1
ATOM 718 N N . HIS A 1 95 ? -2.468 -2.863 7.348 1.00 98.44 95 HIS A N 1
ATOM 719 C CA . HIS A 1 95 ? -3.136 -4.103 7.753 1.00 98.44 95 HIS A CA 1
ATOM 720 C C . HIS A 1 95 ? -2.793 -4.505 9.184 1.00 98.44 95 HIS A C 1
ATOM 722 O O . HIS A 1 95 ? -3.703 -4.827 9.939 1.00 98.44 95 HIS A O 1
ATOM 728 N N . GLU A 1 96 ? -1.542 -4.355 9.619 1.00 98.06 96 GLU A N 1
ATOM 729 C CA . GLU A 1 96 ? -1.169 -4.564 11.026 1.00 98.06 96 GLU A CA 1
ATOM 730 C C . GLU A 1 96 ? -1.943 -3.626 11.969 1.00 98.06 96 GLU A C 1
ATOM 732 O O . GLU A 1 96 ? -2.422 -4.044 13.026 1.00 98.06 96 GLU A O 1
ATOM 737 N N . ALA A 1 97 ? -2.129 -2.359 11.583 1.00 97.44 97 ALA A N 1
ATOM 738 C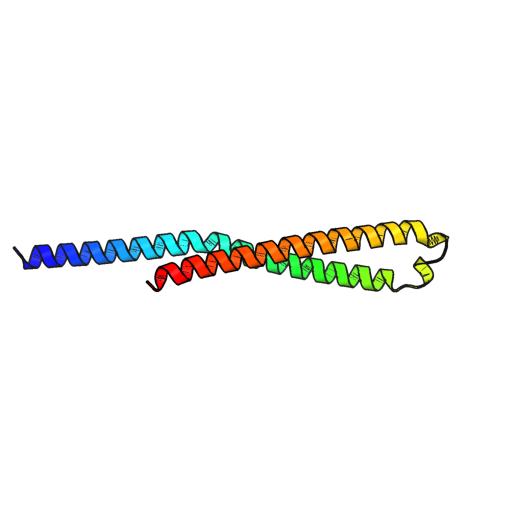 CA . ALA A 1 97 ? -2.931 -1.411 12.354 1.00 97.44 97 ALA A CA 1
ATOM 739 C C . ALA A 1 97 ? -4.424 -1.790 12.384 1.00 97.44 97 ALA A C 1
ATOM 741 O O . ALA A 1 97 ? -5.088 -1.608 13.409 1.00 97.44 97 ALA A O 1
ATOM 742 N N . LEU A 1 98 ? -4.962 -2.314 11.279 1.00 97.44 98 LEU A N 1
ATOM 743 C CA . LEU A 1 98 ? -6.330 -2.834 11.217 1.00 97.44 98 LEU A CA 1
ATOM 744 C C . LEU A 1 98 ? -6.502 -4.074 12.102 1.00 97.44 98 LEU A C 1
ATOM 746 O O . LEU A 1 98 ? -7.468 -4.130 12.864 1.00 97.44 98 LEU A O 1
ATOM 750 N N . ASP A 1 99 ? -5.554 -5.006 12.071 1.00 96.44 99 ASP A N 1
ATOM 751 C CA . ASP A 1 99 ? -5.563 -6.208 12.907 1.00 96.44 99 ASP A CA 1
ATOM 752 C C . ASP A 1 99 ? -5.467 -5.848 14.396 1.00 96.44 99 ASP A C 1
ATOM 754 O O . ASP A 1 99 ? -6.223 -6.371 15.217 1.00 96.44 99 ASP A O 1
ATOM 758 N N . ALA A 1 100 ? -4.616 -4.883 14.765 1.00 94.94 100 ALA A N 1
ATOM 759 C CA . ALA A 1 100 ? -4.520 -4.386 16.140 1.00 94.94 100 ALA A CA 1
ATOM 760 C C . ALA A 1 100 ? -5.843 -3.770 16.631 1.00 94.94 100 ALA A C 1
ATOM 762 O O . ALA A 1 100 ? -6.250 -3.974 17.779 1.00 94.94 100 ALA A O 1
ATOM 763 N N . LEU A 1 101 ? -6.549 -3.050 15.750 1.00 93.19 101 LEU A N 1
ATOM 764 C CA . LEU A 1 101 ? -7.882 -2.526 16.036 1.00 93.19 101 LEU A CA 1
ATOM 765 C C . LEU A 1 101 ? -8.956 -3.621 16.116 1.00 93.19 101 LEU A C 1
ATOM 767 O O . LEU A 1 101 ? -10.036 -3.312 16.602 1.00 93.19 101 LEU A O 1
ATOM 771 N N . ASP A 1 102 ? -8.747 -4.828 15.576 1.00 89.50 102 ASP A N 1
ATOM 772 C CA . ASP A 1 102 ? -9.691 -5.965 15.665 1.00 89.50 102 ASP A CA 1
ATOM 773 C C . ASP A 1 102 ? -9.416 -6.799 16.921 1.00 89.50 102 ASP A C 1
ATOM 775 O O . ASP A 1 102 ? -10.344 -7.201 17.628 1.00 89.50 102 ASP A O 1
ATOM 779 N N . ALA A 1 103 ? -8.137 -7.003 17.244 1.00 86.25 103 ALA A N 1
ATOM 780 C CA . ALA A 1 103 ? -7.704 -7.699 18.450 1.00 86.25 103 ALA A CA 1
ATOM 781 C C . ALA A 1 103 ? -8.212 -6.998 19.719 1.00 86.25 103 ALA A C 1
ATOM 783 O O . ALA A 1 103 ? -8.743 -7.659 20.606 1.00 86.25 103 ALA A O 1
ATOM 784 N N . GLY A 1 104 ? -8.169 -5.661 19.762 1.00 75.75 104 GLY A N 1
ATOM 785 C CA . GLY A 1 104 ? -8.717 -4.869 20.872 1.00 75.75 104 GLY A CA 1
ATOM 786 C C . GLY A 1 104 ? -10.250 -4.889 21.013 1.00 75.75 104 GLY A C 1
ATOM 787 O O . GLY A 1 104 ? -10.772 -4.235 21.909 1.00 75.75 104 GLY A O 1
ATOM 788 N N . VAL A 1 105 ? -10.978 -5.582 20.127 1.00 61.75 105 VAL A N 1
ATOM 789 C CA . VAL A 1 105 ? -12.440 -5.808 20.209 1.00 61.75 105 VAL A CA 1
ATOM 790 C C . VAL A 1 105 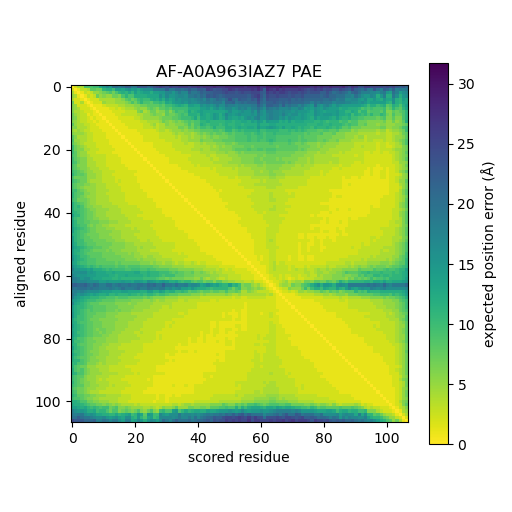? -12.767 -7.204 20.741 1.00 61.75 105 VAL A C 1
ATOM 792 O O . VAL A 1 105 ? -13.901 -7.456 21.144 1.00 61.75 105 VAL A O 1
ATOM 795 N N . SER A 1 106 ? -11.796 -8.120 20.689 1.00 59.31 106 SER A N 1
ATOM 796 C CA . SER A 1 106 ? -11.965 -9.520 21.093 1.00 59.31 106 SER A CA 1
ATOM 797 C C . SER A 1 106 ? -11.616 -9.780 22.567 1.00 59.31 106 SER A C 1
ATOM 799 O O . SER A 1 106 ? -11.863 -10.891 23.035 1.00 59.31 106 SER A O 1
ATOM 801 N N . ASP A 1 107 ? -11.084 -8.775 23.271 1.00 46.81 107 ASP A N 1
ATOM 802 C CA . ASP A 1 107 ? -10.926 -8.708 24.737 1.00 46.81 107 ASP A CA 1
ATOM 803 C C . ASP A 1 107 ? -12.101 -7.946 25.381 1.00 46.81 107 ASP A C 1
ATOM 805 O O . ASP A 1 107 ? -12.558 -8.364 26.473 1.00 46.81 107 ASP A O 1
#

Secondary structure (DSSP, 8-state):
-HHHHHHHHHHHHHHHHHHHHHHHHHHHHHHHHHHHHHHHHHHHHHHHHHHHHHHHT-GGGGSGGGHHHHHHHHHHHHHHHHHHHHHHHHHHHHHHHHHHHHHTT--

Foldseek 3Di:
DVVVVVVVVVVVVVVVVVVLVVVLCVQLVVLVVLLVVLVVVLVVLVVVLVVLVVVLPDPVLPPPVNVVVNVVSVVVNVVSVVVNVVSVVVSVVSVVVNVVSVVVVVD